Protein AF-A0A235EVE3-F1 (afdb_monomer)

Secondary structure (DSSP, 8-state):
-HHHHHHHHHHHHHHHHHTT--HHHHHHHHHHHTTTS-GGGGGGGSHHHHHHHTTTS----TTS----

pLDDT: mean 72.87, std 9.21, range [47.06, 84.81]

Radius of gyration: 12.57 Å; Cα contacts (8 Å, |Δi|>4): 43; chains: 1; bounding box: 37×28×25 Å

Organism: NCBI:txid2019431

Mean predicted aligned error: 9.15 Å

Nearest PDB structures (foldseek):
  7wf8-assembly1_A  TM=3.233E-01  e=7.245E+00  Mus musculus

Solvent-accessible surface area (backbone atoms only — not comparable to full-atom values): 4159 Å² total; per-residue (Å²): 125,66,68,61,60,50,52,53,50,53,51,50,40,53,52,17,59,76,66,78,41,64,47,67,59,49,50,40,19,48,66,62,42,61,80,78,48,60,83,89,52,55,70,50,64,38,65,73,45,24,56,76,77,34,62,92,69,60,55,67,58,89,82,59,78,76,76,127

InterPro domains:
  IPR039552 Transposase IS66, C-terminal [PF13817] (12-47)

Foldseek 3Di:
DPPVVVVVLVVLCVVCVVVVHDSQLLVQQLVVCVVVDDPVCNVCSRNVNCCVPPVVPGDHPPPPPPDD

Structure (mmCIF, N/CA/C/O backbone):
data_AF-A0A235EVE3-F1
#
_entry.id   AF-A0A235EVE3-F1
#
loop_
_atom_site.group_PDB
_atom_site.id
_atom_site.type_symbol
_atom_site.label_atom_id
_atom_site.label_alt_id
_atom_site.label_comp_id
_atom_site.label_asym_id
_atom_site.label_entity_id
_atom_site.label_seq_id
_atom_site.pdbx_PDB_ins_code
_atom_site.Cartn_x
_atom_site.Cartn_y
_atom_site.Cartn_z
_atom_site.occupancy
_atom_site.B_iso_or_equiv
_atom_site.auth_seq_id
_atom_site.auth_comp_id
_atom_site.auth_asym_id
_atom_site.auth_atom_id
_atom_site.pdbx_PDB_model_num
ATOM 1 N N . VAL A 1 1 ? 18.395 10.855 -9.639 1.00 53.69 1 VAL A N 1
ATOM 2 C CA . VAL A 1 1 ? 17.675 10.455 -8.401 1.00 53.69 1 VAL A CA 1
ATOM 3 C C . VAL A 1 1 ? 16.287 9.843 -8.670 1.00 53.69 1 VAL A C 1
ATOM 5 O O . VAL A 1 1 ? 15.923 8.913 -7.970 1.00 53.69 1 VAL A O 1
ATOM 8 N N . GLY A 1 2 ? 15.533 10.251 -9.704 1.00 53.81 2 GLY A N 1
ATOM 9 C CA . GLY A 1 2 ? 14.148 9.778 -9.926 1.00 53.81 2 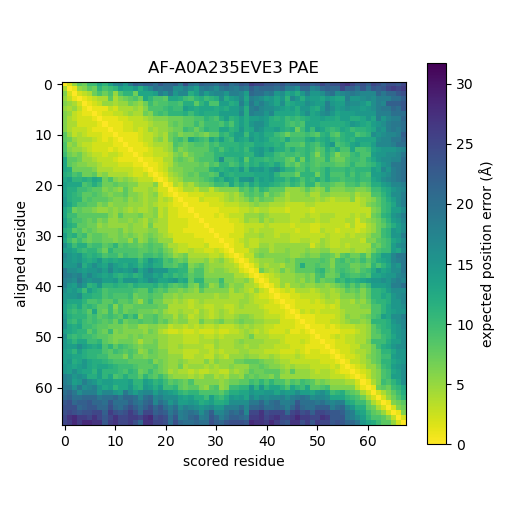GLY A CA 1
ATOM 10 C C . GLY A 1 2 ? 13.926 8.303 -10.324 1.00 53.81 2 GLY A C 1
ATOM 11 O O . GLY A 1 2 ? 12.854 7.769 -10.061 1.00 53.81 2 GLY A O 1
ATOM 12 N N . ALA A 1 3 ? 14.912 7.612 -10.910 1.00 66.44 3 ALA A N 1
ATOM 13 C CA . ALA A 1 3 ? 14.719 6.253 -11.444 1.00 66.44 3 ALA A CA 1
ATOM 14 C C . ALA A 1 3 ? 14.456 5.177 -10.370 1.00 66.44 3 ALA A C 1
ATOM 16 O O . ALA A 1 3 ? 13.698 4.239 -10.607 1.00 66.44 3 ALA A O 1
ATOM 17 N N . ILE A 1 4 ? 15.039 5.320 -9.175 1.00 66.50 4 ILE A N 1
ATOM 18 C CA . ILE A 1 4 ? 14.867 4.351 -8.079 1.00 66.50 4 ILE A CA 1
ATOM 19 C C . ILE A 1 4 ? 13.441 4.415 -7.522 1.00 66.50 4 ILE A C 1
ATOM 21 O O . ILE A 1 4 ? 12.796 3.383 -7.353 1.00 66.50 4 ILE A O 1
ATOM 25 N N . TYR A 1 5 ? 12.920 5.624 -7.308 1.00 58.75 5 TYR A N 1
ATOM 26 C CA . TYR A 1 5 ? 11.553 5.828 -6.826 1.00 58.75 5 TYR A CA 1
ATOM 27 C C . TYR A 1 5 ? 10.512 5.317 -7.828 1.00 58.75 5 TYR A C 1
ATOM 29 O O . TYR A 1 5 ? 9.546 4.667 -7.433 1.00 58.75 5 TYR A O 1
ATOM 37 N N . VAL A 1 6 ? 10.755 5.521 -9.129 1.00 64.50 6 VAL A N 1
ATOM 38 C CA . VAL A 1 6 ? 9.931 4.939 -10.200 1.00 64.50 6 VAL A CA 1
ATOM 39 C C . VAL A 1 6 ? 9.986 3.411 -10.167 1.00 64.50 6 VAL A C 1
ATOM 41 O O . VAL A 1 6 ? 8.943 2.772 -10.263 1.00 64.50 6 VAL A O 1
ATOM 44 N N . GLY A 1 7 ? 11.162 2.811 -9.968 1.00 67.25 7 GLY A N 1
ATOM 45 C CA . GLY A 1 7 ? 11.308 1.355 -9.856 1.00 67.25 7 GLY A CA 1
ATOM 46 C C . GLY A 1 7 ? 10.558 0.753 -8.661 1.00 67.25 7 GLY A C 1
ATOM 47 O O . GLY A 1 7 ? 9.945 -0.308 -8.788 1.00 67.25 7 GLY A O 1
ATOM 48 N N . ILE A 1 8 ? 10.549 1.443 -7.518 1.00 72.12 8 ILE A N 1
ATOM 49 C CA . ILE A 1 8 ? 9.802 1.029 -6.321 1.00 72.12 8 ILE A CA 1
ATOM 50 C C . ILE A 1 8 ? 8.291 1.134 -6.566 1.00 72.12 8 ILE A C 1
ATOM 52 O O . ILE A 1 8 ? 7.561 0.178 -6.301 1.00 72.12 8 ILE A O 1
ATOM 56 N N . ALA A 1 9 ? 7.824 2.247 -7.141 1.00 69.75 9 ALA A N 1
ATOM 57 C CA . ALA A 1 9 ? 6.417 2.430 -7.489 1.00 69.75 9 ALA A CA 1
ATOM 58 C C . ALA A 1 9 ? 5.944 1.396 -8.525 1.00 69.75 9 ALA A C 1
ATOM 60 O O . ALA A 1 9 ? 4.888 0.800 -8.352 1.00 69.75 9 ALA A O 1
ATOM 61 N N . GLN A 1 10 ? 6.737 1.119 -9.565 1.00 71.50 10 GLN A N 1
ATOM 62 C CA . GLN A 1 10 ? 6.424 0.119 -10.596 1.00 71.50 10 GLN A CA 1
ATOM 63 C C . GLN A 1 10 ? 6.289 -1.292 -10.011 1.00 71.50 10 GLN A C 1
ATOM 65 O O . GLN A 1 10 ? 5.348 -2.008 -10.353 1.00 71.50 10 GLN A O 1
ATOM 70 N N . ARG A 1 11 ? 7.185 -1.680 -9.094 1.00 76.44 11 ARG A N 1
ATOM 71 C CA . ARG A 1 11 ? 7.085 -2.963 -8.383 1.00 76.44 11 ARG A CA 1
ATOM 72 C C . ARG A 1 11 ? 5.836 -3.020 -7.507 1.00 76.44 11 ARG A C 1
ATOM 74 O O . ARG A 1 11 ? 5.110 -4.000 -7.582 1.00 76.44 11 ARG A O 1
ATOM 81 N N . LEU A 1 12 ? 5.535 -1.959 -6.758 1.00 73.81 12 LEU A N 1
ATOM 82 C CA . LEU A 1 12 ? 4.314 -1.866 -5.948 1.00 73.81 12 LEU A CA 1
ATOM 83 C C . LEU A 1 12 ? 3.037 -1.931 -6.794 1.00 73.81 12 LEU A C 1
ATOM 85 O O . LEU A 1 12 ? 2.107 -2.643 -6.428 1.00 73.81 12 LEU A O 1
ATOM 89 N N . ILE A 1 13 ? 2.999 -1.245 -7.939 1.00 73.31 13 ILE A N 1
ATOM 90 C CA . ILE A 1 13 ? 1.874 -1.281 -8.884 1.00 73.31 13 ILE A CA 1
ATOM 91 C C . ILE A 1 13 ? 1.684 -2.699 -9.431 1.00 73.31 13 ILE A C 1
ATOM 93 O O . ILE A 1 13 ? 0.552 -3.174 -9.502 1.00 73.31 13 ILE A O 1
ATOM 97 N N . ALA A 1 14 ? 2.772 -3.387 -9.790 1.00 74.50 14 ALA A N 1
ATOM 98 C CA . ALA A 1 14 ? 2.714 -4.774 -10.243 1.00 74.50 14 ALA A CA 1
ATOM 99 C C . ALA A 1 14 ? 2.146 -5.701 -9.153 1.00 74.50 14 ALA A C 1
ATOM 101 O O . ALA A 1 14 ? 1.281 -6.523 -9.449 1.00 74.50 14 ALA A O 1
ATOM 102 N N . THR A 1 15 ? 2.546 -5.518 -7.891 1.00 72.56 15 THR A N 1
ATOM 103 C CA . THR A 1 15 ? 1.995 -6.276 -6.758 1.00 72.56 15 THR A CA 1
ATOM 104 C C . THR A 1 15 ? 0.521 -5.943 -6.503 1.00 72.56 15 THR A C 1
ATOM 106 O O . THR A 1 15 ? -0.267 -6.848 -6.259 1.00 72.56 15 THR A O 1
ATOM 109 N N . CYS A 1 16 ? 0.105 -4.677 -6.616 1.00 71.38 16 CYS A N 1
ATOM 110 C CA . CYS A 1 16 ? -1.305 -4.285 -6.470 1.00 71.38 16 CYS A CA 1
ATOM 111 C C . CYS A 1 16 ? -2.191 -4.927 -7.547 1.00 71.38 16 CYS A C 1
ATOM 113 O O . CYS A 1 16 ? -3.236 -5.493 -7.238 1.00 71.38 16 CYS A O 1
ATOM 115 N N . ARG A 1 17 ? -1.726 -4.931 -8.806 1.00 69.38 17 ARG A N 1
ATOM 116 C CA . ARG A 1 17 ? -2.411 -5.620 -9.913 1.00 69.38 17 ARG A CA 1
ATOM 117 C C . ARG A 1 17 ? -2.571 -7.115 -9.648 1.00 6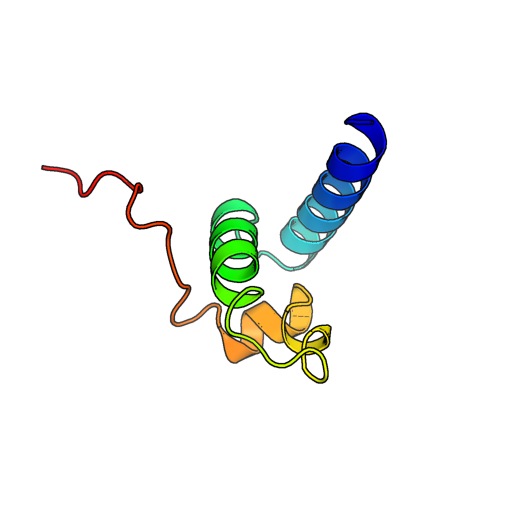9.38 17 ARG A C 1
ATOM 119 O O . ARG A 1 17 ? -3.616 -7.671 -9.951 1.00 69.38 17 ARG A O 1
ATOM 126 N N . LEU A 1 18 ? -1.561 -7.750 -9.054 1.00 75.56 18 LEU A N 1
ATOM 127 C CA . LEU A 1 18 ? -1.592 -9.174 -8.714 1.00 75.56 18 LEU A CA 1
ATOM 128 C C . LEU A 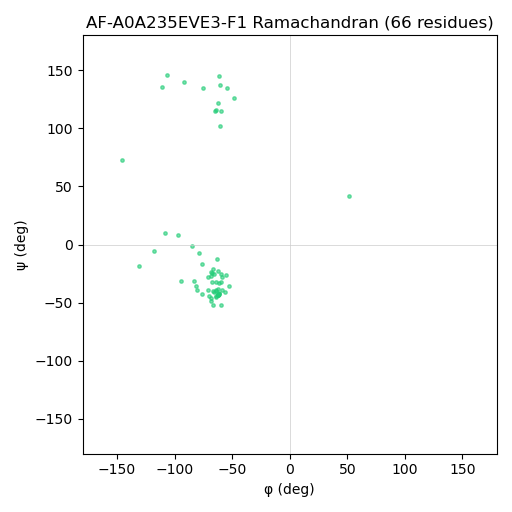1 18 ? -2.592 -9.498 -7.591 1.00 75.56 18 LEU A C 1
ATOM 130 O O . LEU A 1 18 ? -3.117 -10.603 -7.530 1.00 75.56 18 LEU A O 1
ATOM 134 N N . HIS A 1 19 ? -2.872 -8.526 -6.721 1.00 67.75 19 HIS A N 1
ATOM 135 C CA . HIS A 1 19 ? -3.827 -8.640 -5.620 1.00 67.75 19 HIS A CA 1
ATOM 136 C C . HIS A 1 19 ? -5.215 -8.066 -5.945 1.00 67.75 19 HIS A C 1
ATOM 138 O O . HIS A 1 19 ? -6.050 -7.981 -5.039 1.00 67.75 19 HIS A O 1
ATOM 144 N N . ASP A 1 20 ? -5.481 -7.685 -7.201 1.00 68.19 20 ASP A N 1
ATOM 145 C CA . ASP A 1 20 ? -6.732 -7.046 -7.635 1.00 68.19 20 ASP A CA 1
ATOM 146 C C . ASP A 1 20 ? -7.076 -5.825 -6.751 1.00 68.19 20 ASP A C 1
ATOM 148 O O . ASP A 1 20 ? -8.182 -5.670 -6.226 1.00 68.19 20 ASP A O 1
ATOM 152 N N . SER A 1 21 ? -6.059 -5.024 -6.421 1.00 70.81 21 SER A N 1
ATOM 153 C CA . SER A 1 21 ? -6.212 -3.759 -5.702 1.00 70.81 21 SER A CA 1
ATOM 154 C C . SER A 1 21 ? -5.898 -2.599 -6.635 1.00 70.81 21 SER A C 1
ATOM 156 O O . SER A 1 21 ? -4.916 -2.630 -7.378 1.00 70.81 21 SER A O 1
ATOM 158 N N . ASP A 1 22 ? -6.739 -1.561 -6.602 1.00 76.69 22 ASP A N 1
ATOM 159 C CA . ASP A 1 22 ? -6.515 -0.362 -7.403 1.00 76.69 22 ASP A CA 1
ATOM 160 C C . ASP A 1 22 ? -5.221 0.339 -6.931 1.00 76.69 22 ASP A C 1
ATOM 162 O O . ASP A 1 22 ? -5.152 0.813 -5.789 1.00 76.69 22 ASP A O 1
ATOM 166 N N . PRO A 1 23 ? -4.174 0.404 -7.776 1.00 74.31 23 PRO A N 1
ATOM 167 C CA . PRO A 1 23 ? -2.870 0.919 -7.373 1.00 74.31 23 PRO A CA 1
ATOM 168 C C . PRO A 1 23 ? -2.898 2.419 -7.065 1.00 74.31 23 PRO A C 1
ATOM 170 O O . PRO A 1 23 ? -2.059 2.898 -6.304 1.00 74.31 23 PRO A O 1
ATOM 173 N N . HIS A 1 24 ? -3.845 3.167 -7.636 1.00 75.62 24 HIS A N 1
ATOM 174 C CA . HIS A 1 24 ? -3.980 4.600 -7.400 1.00 75.62 24 HIS A CA 1
ATOM 175 C C . HIS A 1 24 ? -4.615 4.872 -6.027 1.00 75.62 24 HIS A C 1
ATOM 177 O O . HIS A 1 24 ? -4.138 5.730 -5.283 1.00 75.62 24 HIS A O 1
ATOM 183 N N . VAL A 1 25 ? -5.647 4.110 -5.652 1.00 78.25 25 VAL A N 1
ATOM 184 C CA . VAL A 1 25 ? -6.262 4.160 -4.315 1.00 78.25 25 VAL A CA 1
ATOM 185 C C . VAL A 1 25 ? -5.263 3.719 -3.245 1.00 78.25 25 VAL A C 1
ATOM 187 O O . VAL A 1 25 ? -5.122 4.407 -2.237 1.00 78.25 25 VAL A O 1
ATOM 190 N N . TYR A 1 26 ? -4.529 2.629 -3.487 1.00 81.56 26 TYR A N 1
ATOM 191 C CA . TYR A 1 26 ? -3.485 2.148 -2.581 1.00 81.56 26 TYR A CA 1
ATOM 192 C C . TYR A 1 26 ? -2.388 3.195 -2.367 1.00 81.56 26 TYR A C 1
ATOM 194 O O . TYR A 1 26 ? -2.081 3.549 -1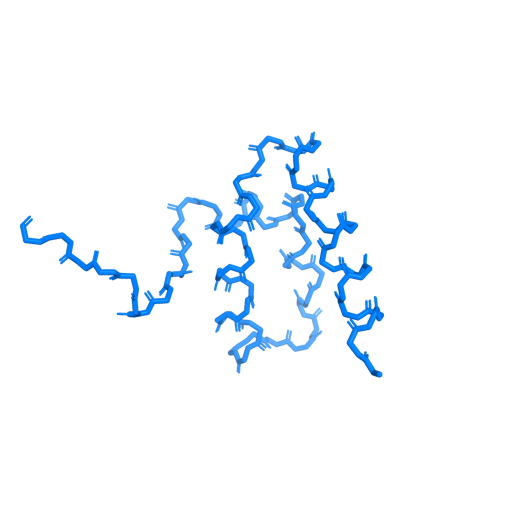.231 1.00 81.56 26 TYR A O 1
ATOM 202 N N . LEU A 1 27 ? -1.8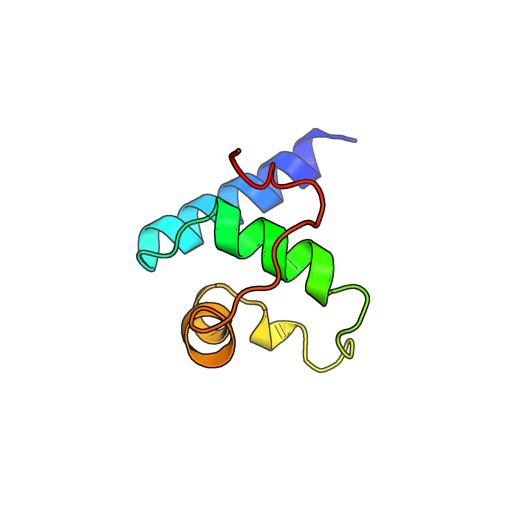15 3.732 -3.449 1.00 78.81 27 LEU A N 1
ATOM 203 C CA . LEU A 1 27 ? -0.703 4.675 -3.345 1.00 78.81 27 LEU A CA 1
ATOM 204 C C . LEU A 1 27 ? -1.136 5.984 -2.672 1.00 78.81 27 LEU A C 1
ATOM 206 O O . LEU A 1 27 ? -0.398 6.506 -1.839 1.00 78.81 27 LEU A O 1
ATOM 210 N N . SER A 1 28 ? -2.331 6.494 -2.992 1.00 82.06 28 SER A N 1
ATOM 211 C CA . SER A 1 28 ? -2.861 7.698 -2.343 1.00 82.06 28 SER A CA 1
ATOM 212 C C . SER A 1 28 ? -3.115 7.484 -0.850 1.00 82.06 28 SER A C 1
ATOM 214 O O . SER A 1 28 ? -2.828 8.395 -0.079 1.00 82.06 28 SER A O 1
ATOM 216 N N . ASP A 1 29 ? -3.633 6.322 -0.439 1.00 81.81 29 ASP A N 1
ATOM 217 C CA . ASP A 1 29 ? -3.850 6.025 0.981 1.00 81.81 29 ASP A CA 1
ATOM 218 C C . ASP A 1 29 ? -2.521 5.861 1.713 1.00 81.81 29 ASP A C 1
ATOM 220 O O . ASP A 1 29 ? -2.303 6.523 2.721 1.00 81.81 29 ASP A O 1
ATOM 224 N N . VAL A 1 30 ? -1.598 5.060 1.176 1.00 82.31 30 VAL A N 1
ATOM 225 C CA . VAL A 1 30 ? -0.302 4.793 1.810 1.00 82.31 30 VAL A CA 1
ATOM 226 C C . VAL A 1 30 ? 0.526 6.067 1.952 1.00 82.31 30 VAL A C 1
ATOM 228 O O . VAL A 1 30 ? 1.073 6.305 3.026 1.00 82.31 30 VAL A O 1
ATOM 231 N N . LEU A 1 31 ? 0.586 6.924 0.926 1.00 82.56 31 LEU A N 1
ATOM 232 C CA . LEU A 1 31 ? 1.310 8.201 1.008 1.00 82.56 31 LEU A CA 1
ATOM 233 C C . LEU A 1 31 ? 0.707 9.153 2.045 1.00 82.56 31 LEU A C 1
ATOM 235 O O . LEU A 1 31 ? 1.440 9.915 2.671 1.00 82.56 31 LEU A O 1
ATOM 239 N N . GLN A 1 32 ? -0.609 9.108 2.247 1.00 81.75 32 GLN A N 1
ATOM 240 C CA . GLN A 1 32 ? -1.266 9.955 3.235 1.00 81.75 32 GLN A CA 1
ATOM 241 C C . GLN A 1 32 ? -1.194 9.362 4.649 1.00 81.75 32 GLN A C 1
ATOM 243 O O . GLN A 1 32 ? -1.103 10.096 5.630 1.00 81.75 32 GLN A O 1
ATOM 248 N N . ARG A 1 33 ? -1.186 8.030 4.753 1.00 81.81 33 ARG A N 1
ATOM 249 C CA . ARG A 1 33 ? -1.157 7.274 6.007 1.00 81.81 33 ARG A CA 1
ATOM 250 C C . ARG A 1 33 ? 0.251 7.166 6.582 1.00 81.81 33 ARG A C 1
ATOM 252 O O . ARG A 1 33 ? 0.395 7.264 7.793 1.00 81.81 33 ARG A O 1
ATOM 259 N N . VAL A 1 34 ? 1.291 7.040 5.753 1.00 79.81 34 VAL A N 1
ATOM 260 C CA . VAL A 1 34 ? 2.688 6.871 6.204 1.00 79.81 34 VAL A CA 1
ATOM 261 C C . VAL A 1 34 ? 3.177 8.023 7.090 1.00 79.81 34 VAL A C 1
ATOM 263 O O . VAL A 1 34 ? 4.006 7.803 7.964 1.00 79.81 34 VAL A O 1
ATOM 266 N N . GLY A 1 35 ? 2.631 9.235 6.924 1.00 75.19 35 GLY A N 1
ATOM 267 C CA . GLY A 1 35 ? 2.960 10.389 7.769 1.00 75.19 35 GLY A CA 1
ATOM 268 C C . GLY A 1 35 ? 2.321 10.370 9.165 1.00 75.19 35 GLY A C 1
ATOM 269 O O . GLY A 1 35 ? 2.766 11.102 10.042 1.00 75.19 35 GLY A O 1
ATOM 270 N N . GLN A 1 36 ? 1.288 9.550 9.380 1.00 73.25 36 GLN A N 1
ATOM 271 C CA . GLN A 1 36 ? 0.566 9.424 10.655 1.00 73.25 36 GLN A CA 1
ATOM 272 C C . GLN A 1 36 ? 0.669 8.017 11.265 1.00 73.25 36 GLN A C 1
ATOM 274 O O . GLN A 1 36 ? 0.178 7.785 12.368 1.00 73.25 36 GLN A O 1
ATOM 279 N N . HIS A 1 37 ? 1.275 7.067 10.551 1.00 74.25 37 HIS A N 1
ATOM 280 C CA . HIS A 1 37 ? 1.356 5.671 10.959 1.00 74.25 37 HIS A CA 1
ATOM 281 C C . HIS A 1 37 ? 2.638 5.395 11.759 1.00 74.25 37 HIS A C 1
ATOM 283 O O . HIS A 1 37 ? 3.702 5.899 11.390 1.00 74.25 37 HIS A O 1
ATOM 289 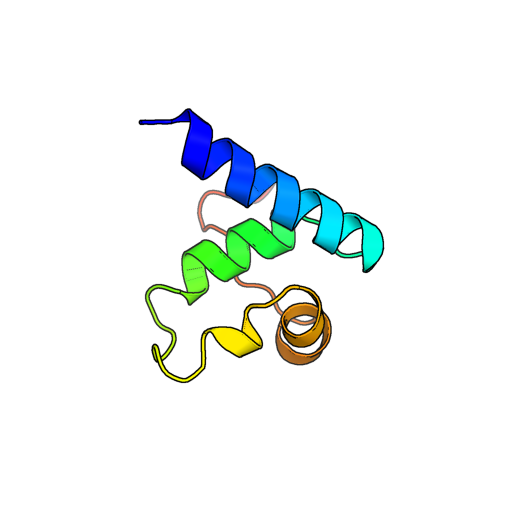N N . PRO A 1 38 ? 2.585 4.580 12.826 1.00 76.50 38 PRO A N 1
ATOM 290 C CA . PRO A 1 38 ? 3.780 4.190 13.566 1.00 76.50 38 PRO A CA 1
ATOM 291 C C . PRO A 1 38 ? 4.760 3.436 12.661 1.00 76.50 38 PRO A C 1
ATOM 293 O O . PRO A 1 38 ? 4.364 2.544 11.911 1.00 76.50 38 PRO A O 1
ATOM 296 N N . ALA A 1 39 ? 6.059 3.735 12.765 1.00 72.56 39 ALA A N 1
ATOM 297 C CA . ALA A 1 39 ? 7.095 3.062 11.971 1.00 72.56 39 ALA A CA 1
ATOM 298 C C . ALA A 1 39 ? 7.139 1.535 12.200 1.00 72.56 39 ALA A C 1
ATOM 300 O O . ALA A 1 39 ? 7.548 0.787 11.314 1.00 72.56 39 ALA A O 1
ATOM 301 N N . ALA A 1 40 ? 6.681 1.076 13.370 1.00 75.44 40 ALA A N 1
ATOM 302 C CA . ALA A 1 40 ? 6.570 -0.340 13.715 1.00 75.44 40 ALA A CA 1
ATOM 303 C C . ALA A 1 40 ? 5.538 -1.097 12.857 1.00 75.44 40 ALA A C 1
ATOM 305 O O . ALA A 1 40 ? 5.689 -2.295 12.637 1.00 75.44 40 ALA A O 1
ATOM 306 N N . ASP A 1 41 ? 4.536 -0.395 12.324 1.00 75.31 41 ASP A N 1
ATOM 307 C CA . ASP A 1 41 ? 3.385 -0.992 11.646 1.00 75.31 41 ASP A CA 1
ATOM 308 C C . ASP A 1 41 ? 3.402 -0.787 10.124 1.00 75.31 41 ASP A C 1
ATOM 310 O O . ASP A 1 41 ? 2.463 -1.152 9.422 1.00 75.31 41 ASP A O 1
ATOM 314 N N . VAL A 1 42 ? 4.510 -0.287 9.565 1.00 73.62 42 VAL A N 1
ATOM 315 C CA . VAL A 1 42 ? 4.674 -0.0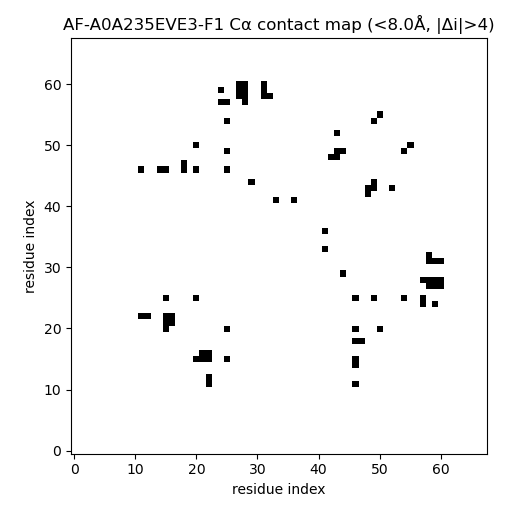64 8.112 1.00 73.62 42 VAL A CA 1
ATOM 316 C C . VAL A 1 42 ? 4.427 -1.340 7.295 1.00 73.62 42 VAL A C 1
ATOM 318 O O . VAL A 1 42 ? 3.978 -1.264 6.153 1.00 73.62 42 VAL A O 1
ATOM 321 N N . ALA A 1 43 ? 4.633 -2.524 7.880 1.00 79.50 43 ALA A N 1
ATOM 322 C CA . ALA A 1 43 ? 4.300 -3.798 7.247 1.00 79.50 43 ALA A CA 1
ATOM 323 C C . ALA A 1 43 ? 2.802 -3.926 6.891 1.00 79.50 43 ALA A C 1
ATOM 325 O O . ALA A 1 43 ? 2.480 -4.517 5.856 1.00 79.50 43 ALA A O 1
ATOM 326 N N . GLN A 1 44 ? 1.902 -3.321 7.679 1.00 80.81 44 GLN A N 1
ATOM 327 C CA . GLN A 1 44 ? 0.453 -3.298 7.434 1.00 80.81 44 GLN A CA 1
ATOM 328 C C . GLN A 1 44 ? 0.078 -2.493 6.183 1.00 80.81 44 GLN A C 1
ATOM 330 O O . GLN A 1 44 ? -0.986 -2.706 5.603 1.00 80.81 44 GLN A O 1
ATOM 335 N N . LEU A 1 45 ? 0.965 -1.596 5.736 1.00 79.19 45 LEU A N 1
ATOM 336 C CA . LEU A 1 45 ? 0.791 -0.834 4.502 1.00 79.19 45 LEU A CA 1
ATOM 337 C C . LEU A 1 45 ? 1.136 -1.650 3.257 1.00 79.19 45 LEU A C 1
ATOM 339 O O . LEU A 1 45 ? 0.877 -1.167 2.168 1.00 79.19 45 LEU A O 1
ATOM 343 N N . SER A 1 46 ? 1.686 -2.864 3.374 1.00 81.50 46 SER A N 1
ATOM 344 C CA . SER A 1 46 ? 1.957 -3.722 2.212 1.00 81.50 46 SER A CA 1
ATOM 345 C C . SER A 1 46 ? 0.655 -4.070 1.475 1.00 81.50 46 SER A C 1
ATOM 347 O O . SER A 1 46 ? -0.346 -4.317 2.144 1.00 81.50 46 SER A O 1
ATOM 349 N N . PRO A 1 47 ? 0.637 -4.200 0.132 1.00 71.94 47 PRO A N 1
ATOM 350 C CA . PRO A 1 47 ? -0.604 -4.321 -0.649 1.00 71.94 47 PRO A CA 1
ATOM 351 C C . PRO A 1 47 ? -1.567 -5.420 -0.176 1.00 71.94 47 PRO A C 1
ATOM 353 O O . PRO A 1 47 ? -2.781 -5.225 -0.195 1.00 71.94 47 PRO A O 1
ATOM 356 N N . GLY A 1 48 ? -1.031 -6.554 0.289 1.00 80.69 48 GLY A N 1
ATOM 357 C CA . GLY A 1 48 ? -1.820 -7.660 0.834 1.00 80.69 48 GLY A CA 1
ATOM 358 C C . GLY A 1 48 ? -2.541 -7.316 2.142 1.00 80.69 48 GLY A C 1
ATOM 359 O O . GLY A 1 48 ? -3.755 -7.486 2.223 1.00 80.69 48 GLY A O 1
ATOM 360 N N . LEU A 1 49 ? -1.820 -6.797 3.146 1.00 81.94 49 LEU A N 1
ATOM 361 C CA . LEU A 1 49 ? -2.416 -6.396 4.429 1.00 81.94 49 LEU A CA 1
ATOM 362 C C . LEU A 1 49 ? -3.264 -5.135 4.283 1.00 81.94 49 LEU A C 1
ATOM 364 O O . LEU A 1 49 ? -4.361 -5.059 4.829 1.00 81.94 49 LEU A O 1
ATO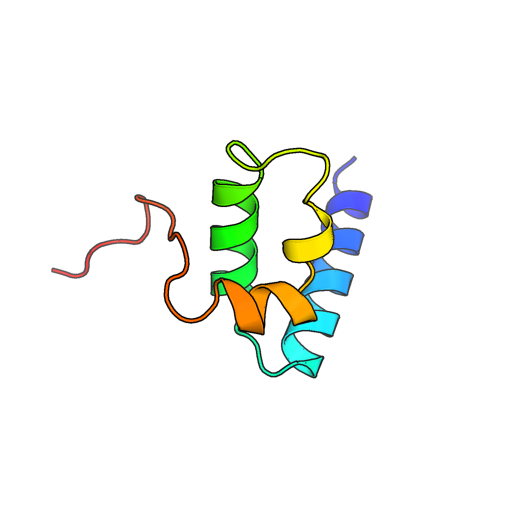M 368 N N . TRP A 1 50 ? -2.815 -4.175 3.482 1.00 84.81 50 TRP A N 1
ATOM 369 C CA . TRP A 1 50 ? -3.561 -2.952 3.230 1.00 84.81 50 TRP A CA 1
ATOM 370 C C . TRP A 1 50 ? -4.959 -3.243 2.683 1.00 84.81 50 TRP A C 1
ATOM 372 O O . TRP A 1 50 ? -5.939 -2.634 3.116 1.00 84.81 50 TRP A O 1
ATOM 382 N N . LYS A 1 51 ? -5.079 -4.228 1.782 1.00 79.00 51 LYS A N 1
ATOM 383 C CA . LYS A 1 51 ? -6.379 -4.640 1.246 1.00 79.00 51 LYS A CA 1
ATOM 384 C C . LYS A 1 51 ? -7.318 -5.173 2.333 1.00 79.00 51 LYS A C 1
ATOM 386 O O . LYS A 1 51 ? -8.522 -4.968 2.247 1.00 79.00 51 LYS A O 1
ATOM 391 N N . GLN A 1 52 ? -6.780 -5.819 3.361 1.00 83.25 52 GLN A N 1
ATOM 392 C CA . GLN A 1 52 ? -7.566 -6.367 4.467 1.00 83.25 52 GLN A CA 1
ATOM 393 C C . GLN A 1 52 ? -7.938 -5.298 5.503 1.00 83.25 52 GLN A C 1
ATOM 395 O O . GLN A 1 52 ? -9.061 -5.293 6.000 1.00 83.25 52 GLN A O 1
ATOM 400 N N . HIS A 1 53 ? -7.018 -4.381 5.808 1.00 81.56 53 HIS A N 1
ATOM 401 C CA . HIS A 1 53 ? -7.175 -3.424 6.906 1.00 81.56 53 HIS A CA 1
ATOM 402 C C . HIS A 1 53 ? -7.747 -2.065 6.480 1.00 81.56 53 HIS A C 1
ATOM 404 O O . HIS A 1 53 ? -8.442 -1.424 7.267 1.00 81.56 53 HIS A O 1
ATOM 410 N N . PHE A 1 54 ? -7.472 -1.609 5.253 1.00 82.00 54 PHE A N 1
ATOM 411 C CA . PHE A 1 54 ? -7.711 -0.218 4.849 1.00 82.00 54 PHE A CA 1
ATOM 412 C C . PHE A 1 54 ? -8.467 -0.054 3.526 1.00 82.00 54 PHE A C 1
ATOM 414 O O . PHE A 1 54 ? -9.060 1.002 3.316 1.00 82.00 54 PHE A O 1
ATOM 421 N N . ALA A 1 55 ? -8.544 -1.072 2.657 1.00 79.81 55 ALA A N 1
ATOM 422 C CA . ALA A 1 55 ? -9.257 -0.933 1.376 1.00 79.81 55 ALA A CA 1
ATOM 423 C C . ALA A 1 55 ? -10.760 -0.643 1.513 1.00 79.81 55 ALA A C 1
ATOM 425 O O . ALA A 1 55 ? -11.349 -0.083 0.591 1.00 79.81 55 ALA A O 1
ATOM 426 N N . ALA A 1 56 ? -11.378 -0.986 2.648 1.00 80.62 56 ALA A N 1
ATOM 427 C CA . ALA A 1 56 ? -12.774 -0.651 2.923 1.00 80.62 56 ALA A CA 1
ATOM 428 C C . ALA A 1 56 ? -12.991 0.854 3.184 1.00 80.62 56 ALA A C 1
ATOM 430 O O . ALA A 1 56 ? -14.072 1.370 2.911 1.00 80.62 56 ALA A O 1
ATOM 431 N N . ASN A 1 57 ? -11.976 1.564 3.690 1.00 81.25 57 ASN A N 1
ATOM 432 C CA . ASN A 1 57 ? -12.035 3.005 3.940 1.00 81.25 57 ASN A CA 1
ATOM 433 C C . ASN A 1 57 ? -10.670 3.677 3.685 1.00 81.25 57 ASN A C 1
ATOM 435 O O . ASN A 1 57 ? -9.965 4.046 4.634 1.00 81.25 57 ASN A O 1
ATOM 439 N N . PRO A 1 58 ? -10.273 3.815 2.408 1.00 80.31 58 PRO A N 1
ATOM 440 C CA . PRO A 1 58 ? -8.997 4.407 2.053 1.00 80.31 58 PRO A CA 1
ATOM 441 C C . PRO A 1 58 ? -9.033 5.931 2.231 1.00 80.31 58 PRO A C 1
ATOM 443 O O . PRO A 1 58 ? -9.949 6.614 1.769 1.00 80.31 58 PRO A O 1
ATOM 446 N N . LEU A 1 59 ? -7.991 6.476 2.850 1.00 79.12 59 LEU A N 1
ATOM 447 C CA . LEU A 1 59 ? -7.654 7.889 2.855 1.00 79.12 59 LEU A CA 1
ATOM 448 C C . LEU A 1 59 ? -7.368 8.324 1.420 1.00 79.12 59 LEU A C 1
ATOM 450 O O . LEU A 1 59 ? -6.484 7.804 0.742 1.00 79.12 59 LEU A O 1
ATOM 454 N N . ARG A 1 60 ? -8.128 9.304 0.946 1.00 72.62 60 ARG A N 1
ATOM 455 C CA . ARG A 1 60 ? -7.930 9.903 -0.374 1.00 72.62 60 ARG A CA 1
ATOM 456 C C . ARG A 1 60 ? -7.330 11.286 -0.212 1.00 72.62 60 ARG A C 1
ATOM 458 O O . ARG A 1 60 ? -7.637 11.996 0.745 1.00 72.62 60 ARG A O 1
ATOM 465 N N . SER A 1 61 ? -6.479 11.683 -1.153 1.00 67.50 61 SER A N 1
ATOM 466 C CA . SER A 1 61 ? -5.987 13.058 -1.206 1.00 67.50 61 SER A CA 1
ATOM 467 C C . SER A 1 61 ? -7.160 14.046 -1.242 1.00 67.50 61 SER A C 1
ATOM 469 O O . SER A 1 61 ? -8.098 13.866 -2.019 1.00 67.50 61 SER A O 1
ATOM 471 N N . ALA A 1 62 ? -7.092 15.110 -0.436 1.00 60.12 62 ALA A N 1
ATOM 472 C CA . ALA A 1 62 ? -8.079 16.196 -0.442 1.00 60.12 62 ALA A CA 1
ATOM 473 C C . ALA A 1 62 ? -8.128 16.958 -1.785 1.00 60.12 62 ALA A C 1
ATOM 475 O O . ALA A 1 62 ? -9.060 17.717 -2.032 1.00 60.12 62 ALA A O 1
ATOM 476 N N . LEU A 1 63 ? -7.135 16.736 -2.656 1.00 59.53 63 LEU A N 1
ATOM 477 C CA . LEU A 1 63 ? -7.067 17.270 -4.016 1.00 59.53 63 LEU A CA 1
ATOM 478 C C . LEU A 1 63 ? -7.820 16.417 -5.046 1.00 59.53 63 LEU A C 1
ATOM 480 O O . LEU A 1 63 ? -7.845 16.785 -6.218 1.00 59.53 63 LEU A O 1
ATOM 484 N N . HIS A 1 64 ? -8.431 15.292 -4.653 1.00 52.88 64 HIS A N 1
ATOM 485 C CA . HIS A 1 64 ? -9.347 14.588 -5.546 1.00 52.88 64 HIS A CA 1
ATOM 486 C C . HIS A 1 64 ? -10.531 15.528 -5.812 1.00 52.88 64 HIS A C 1
ATOM 488 O O . HIS A 1 64 ? -11.225 15.883 -4.853 1.00 52.88 64 HIS A O 1
ATOM 494 N N . PRO A 1 65 ? -10.755 15.992 -7.056 1.00 50.50 65 PRO A N 1
ATOM 495 C CA . PRO A 1 65 ? -11.819 16.939 -7.321 1.00 50.50 65 PRO A CA 1
ATOM 496 C C . PRO A 1 65 ? -13.129 16.278 -6.911 1.00 50.50 65 PRO A C 1
ATOM 498 O O . PRO A 1 65 ? -13.543 15.262 -7.469 1.00 50.50 65 PRO A O 1
ATOM 501 N N . ARG A 1 66 ? -13.766 16.844 -5.884 1.00 51.75 66 ARG A N 1
ATOM 502 C CA . ARG A 1 66 ? -15.161 16.569 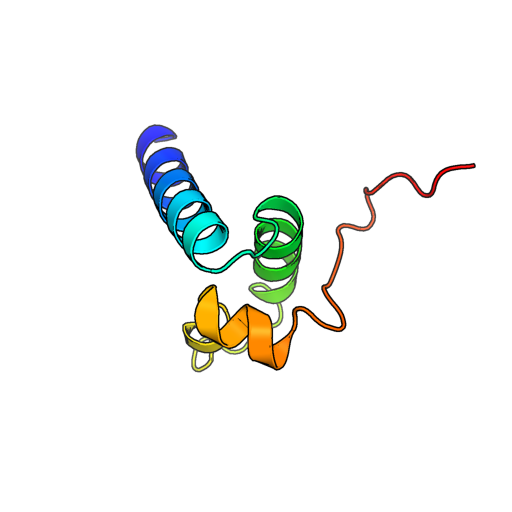-5.576 1.00 51.75 66 ARG A CA 1
ATOM 503 C C . ARG A 1 66 ? -15.915 17.020 -6.818 1.00 51.75 66 ARG A C 1
ATOM 505 O O . ARG A 1 66 ? -16.003 18.225 -7.053 1.00 51.75 66 ARG A O 1
ATOM 512 N N . SER A 1 67 ? -16.320 16.068 -7.662 1.00 54.56 67 SER A N 1
ATOM 513 C CA . SER A 1 67 ? -17.128 16.371 -8.840 1.00 54.56 67 SER A CA 1
ATOM 514 C C . SER A 1 67 ? -18.269 17.274 -8.388 1.00 54.56 67 SER A C 1
ATOM 516 O O . SER A 1 67 ? -18.948 16.962 -7.405 1.00 54.56 67 SER A O 1
ATOM 518 N N . LYS A 1 68 ? -18.402 18.422 -9.056 1.00 47.06 68 LYS A N 1
ATOM 519 C CA . LYS A 1 68 ? -19.682 19.124 -9.090 1.00 47.06 68 LYS A CA 1
ATOM 520 C C . LYS A 1 68 ? -20.726 18.222 -9.736 1.00 47.06 68 LYS A C 1
ATOM 522 O O . LYS A 1 68 ? -20.316 17.342 -10.532 1.00 47.06 68 LYS A O 1
#

Sequence (68 aa):
VGAIYVGIAQRLIATCRLHDSDPHVYLSDVLQRVGQHPAADVAQLSPGLWKQHFAANPLRSALHPRSK